Protein AF-A0A660RHS9-F1 (afdb_monomer)

Secondary structure (DSSP, 8-state):
--EETTEEPPTTSBHHHHGGGSTT--HHHHHHHHHHTT--TT-BGGG--HHHHHHHHHHHHHH---HHHHHHHHHHHHHHHHHTT-HHHHHHHTT--SSS---SS--HHHH-SPPPTT----

Sequence (122 aa):
MARIAGVDLPKNKNISIALTYLYGIGRNSALKILKAIEIDPGTKVKDLTEEEVSKISREVSERYKVEGELRREIQQNINRLIDINSYRGMRHKNHLPVRGQRTRTNARTRKGHKPSIGSKRK

pLDDT: mean 90.08, std 10.0, range [42.19, 98.06]

Foldseek 3Di:
DQQAPNDDFDQADFQLVRQCVWAQDDSVNSVVLCVVLVHDRRDGNNRDDPVNSVSSNVSCVPPTDIDPRVVVVVVVVLVVCLVVVHQQNVCLVVQFDRPPDDDPPPTCVRVPDDDPPPPPDD

Nearest PDB structures (foldseek):
  8fmw-assembly1_M  TM=9.880E-01  e=4.828E-13  Borreliella burgdorferi B31
  9dfe-assembly1_1m  TM=9.838E-0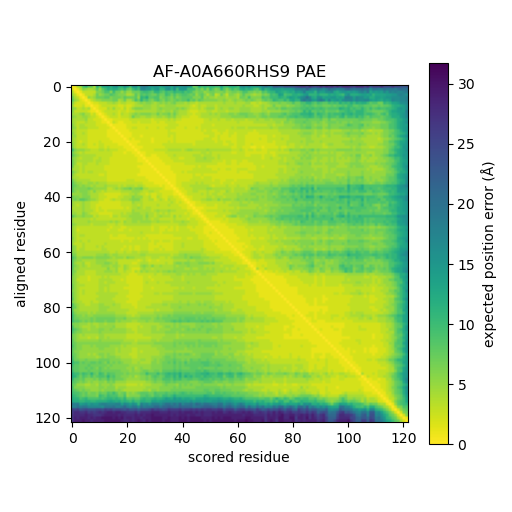1  e=3.730E-13  Thermus thermophilus HB8
  8t8b-assembly1_1m  TM=9.827E-01  e=4.244E-13  Thermus thermophilus HB8
  5o61-assembly1_BM  TM=9.816E-01  e=1.117E-12  Mycolicibacterium smegmatis MC2 155
  8cvo-assembly1_N  TM=9.411E-01  e=9.207E-13  Cutibacterium acnes

Structure (mmCIF, N/CA/C/O backbone):
data_AF-A0A660RHS9-F1
#
_entry.id   AF-A0A660RHS9-F1
#
loop_
_atom_site.group_PDB
_atom_site.id
_atom_site.type_symbol
_atom_site.label_atom_id
_atom_site.label_alt_id
_atom_site.label_comp_id
_atom_site.label_asym_id
_atom_site.label_entity_id
_atom_site.label_seq_id
_atom_site.pdbx_PDB_ins_code
_atom_site.Cartn_x
_atom_site.Cartn_y
_atom_site.Cartn_z
_atom_site.occupancy
_atom_site.B_iso_or_equiv
_atom_site.auth_seq_id
_atom_site.auth_comp_id
_atom_site.auth_asym_id
_atom_site.auth_atom_id
_atom_site.pdbx_PDB_model_num
ATOM 1 N N . MET A 1 1 ? -2.109 -0.120 23.106 1.00 59.22 1 MET A N 1
ATOM 2 C CA . MET A 1 1 ? -1.559 0.246 21.774 1.00 59.22 1 MET A CA 1
ATOM 3 C C . MET A 1 1 ? -2.187 -0.725 20.797 1.00 59.22 1 MET A C 1
ATOM 5 O O . MET A 1 1 ? -2.054 -1.913 21.040 1.00 59.22 1 MET A O 1
ATOM 9 N N . ALA A 1 2 ? -2.904 -0.267 19.770 1.00 71.81 2 ALA A N 1
ATOM 10 C CA . ALA A 1 2 ? -3.498 -1.188 18.801 1.00 71.81 2 ALA A CA 1
ATOM 11 C C . ALA A 1 2 ? -2.451 -1.550 17.739 1.00 71.81 2 ALA A C 1
ATOM 13 O O . ALA A 1 2 ? -2.071 -0.703 16.925 1.00 71.81 2 ALA A O 1
ATOM 14 N N . ARG A 1 3 ? -1.964 -2.792 17.783 1.00 82.88 3 ARG A N 1
ATOM 15 C CA . ARG A 1 3 ? -1.110 -3.381 16.749 1.00 82.88 3 ARG A CA 1
ATOM 16 C C . ARG A 1 3 ? -1.978 -4.263 15.863 1.00 82.88 3 ARG A C 1
ATOM 18 O O . ARG A 1 3 ? -2.589 -5.202 16.358 1.00 82.88 3 ARG A O 1
ATOM 25 N N . ILE A 1 4 ? -2.020 -3.968 14.568 1.00 80.19 4 ILE A N 1
ATOM 26 C CA . ILE A 1 4 ? -2.820 -4.714 13.590 1.00 80.19 4 ILE A CA 1
ATOM 27 C C . ILE A 1 4 ? -1.895 -5.135 12.450 1.00 80.19 4 ILE A C 1
ATOM 29 O O . ILE A 1 4 ? -1.130 -4.317 11.948 1.00 80.19 4 ILE A O 1
ATOM 33 N N . ALA A 1 5 ? -1.913 -6.421 12.083 1.00 78.38 5 ALA A N 1
ATOM 34 C CA . ALA A 1 5 ? -1.080 -6.998 11.016 1.00 78.38 5 ALA A CA 1
ATOM 35 C C . ALA A 1 5 ? 0.429 -6.649 11.103 1.00 78.38 5 ALA A C 1
ATOM 37 O O . ALA A 1 5 ? 1.110 -6.506 10.090 1.00 78.38 5 ALA A O 1
ATOM 38 N N . GLY A 1 6 ? 0.960 -6.505 12.324 1.00 79.06 6 GLY A N 1
ATOM 39 C CA . GLY A 1 6 ? 2.374 -6.189 12.566 1.00 79.06 6 GLY A CA 1
ATOM 40 C C . GLY A 1 6 ? 2.741 -4.702 12.481 1.00 79.06 6 GLY A C 1
ATOM 41 O O . GLY A 1 6 ? 3.918 -4.377 12.620 1.00 79.06 6 GLY A O 1
ATOM 42 N N . VAL A 1 7 ? 1.766 -3.803 12.305 1.00 86.50 7 VAL A N 1
ATOM 43 C CA . VAL A 1 7 ? 1.966 -2.345 12.296 1.00 86.50 7 VAL A CA 1
ATOM 44 C C . VAL A 1 7 ? 1.273 -1.703 13.494 1.00 86.50 7 VAL A C 1
ATOM 46 O O . VAL A 1 7 ? 0.137 -2.036 13.837 1.00 86.50 7 VAL A O 1
ATOM 49 N N . ASP A 1 8 ? 1.961 -0.753 14.123 1.00 89.19 8 ASP A N 1
ATOM 50 C CA . ASP A 1 8 ? 1.440 0.006 15.256 1.00 89.19 8 ASP A CA 1
ATOM 51 C C . ASP A 1 8 ? 0.648 1.225 14.764 1.00 89.19 8 ASP A C 1
ATOM 53 O O . ASP A 1 8 ? 1.175 2.100 14.070 1.00 89.19 8 ASP A O 1
ATOM 57 N N . LEU A 1 9 ? -0.639 1.288 15.115 1.00 88.19 9 LEU A N 1
ATOM 58 C CA . LEU A 1 9 ? -1.523 2.355 14.655 1.00 88.19 9 LEU A CA 1
ATOM 59 C C . LEU A 1 9 ? -1.361 3.647 15.482 1.00 88.19 9 LEU A C 1
ATOM 61 O O . LEU A 1 9 ? -1.208 3.601 16.709 1.00 88.19 9 LEU A O 1
ATOM 65 N N . PRO A 1 10 ? -1.454 4.834 14.848 1.00 90.69 10 PRO A N 1
ATOM 66 C CA . PRO A 1 10 ? -1.351 6.110 15.549 1.00 90.69 10 PRO A CA 1
ATOM 67 C C . PRO A 1 10 ? -2.549 6.342 16.486 1.00 90.69 10 PRO A C 1
ATOM 69 O O . PRO A 1 10 ? -3.683 6.502 16.038 1.00 90.69 10 PRO A O 1
ATOM 72 N N . LYS A 1 11 ? -2.277 6.446 17.794 1.00 89.06 11 LYS A N 1
ATOM 73 C CA . LYS A 1 11 ? -3.282 6.499 18.879 1.00 89.06 11 LYS A CA 1
ATOM 74 C C . LYS A 1 11 ? -4.327 7.618 18.752 1.00 89.06 11 LYS A C 1
ATOM 76 O O . LYS A 1 11 ? -5.486 7.421 19.101 1.00 89.06 11 LYS A O 1
ATOM 81 N N . ASN A 1 12 ? -3.917 8.792 18.273 1.00 91.75 12 ASN A N 1
ATOM 82 C CA . ASN A 1 12 ? -4.752 10.002 18.273 1.00 91.75 12 ASN A CA 1
ATOM 83 C C . ASN A 1 12 ? -5.562 10.206 16.985 1.00 91.75 12 ASN A C 1
ATOM 85 O O . ASN A 1 12 ? -6.232 11.229 16.851 1.00 91.75 12 ASN A O 1
ATOM 89 N N . LYS A 1 13 ? -5.487 9.274 16.029 1.00 92.69 13 LYS A N 1
ATOM 90 C CA . LYS A 1 13 ? -6.239 9.360 14.775 1.00 92.69 13 LYS A CA 1
ATOM 91 C C . LYS A 1 13 ? -7.546 8.588 14.861 1.00 92.69 13 LYS A C 1
ATOM 93 O O . LYS A 1 13 ? -7.647 7.610 15.599 1.00 92.69 13 LYS A O 1
ATOM 98 N N . ASN A 1 14 ? -8.508 9.012 14.047 1.00 93.38 14 ASN A N 1
ATOM 99 C CA . ASN A 1 14 ? -9.729 8.256 13.806 1.00 93.38 14 ASN A CA 1
ATOM 100 C C . ASN A 1 14 ? -9.376 6.929 13.136 1.00 93.38 14 ASN A C 1
ATOM 102 O O . ASN A 1 14 ? -8.487 6.883 12.275 1.00 93.38 14 ASN A O 1
ATOM 106 N N . ILE A 1 15 ? -10.089 5.870 13.496 1.00 92.00 15 ILE A N 1
ATOM 107 C CA . ILE A 1 15 ? -9.783 4.512 13.063 1.00 92.00 15 ILE A CA 1
ATOM 108 C C . ILE A 1 15 ? -9.850 4.349 11.540 1.00 92.00 15 ILE A C 1
ATOM 110 O O . ILE A 1 15 ? -8.978 3.717 10.945 1.00 92.00 15 ILE A O 1
ATOM 114 N N . SER A 1 16 ? -10.790 5.037 10.888 1.00 92.31 16 SER A N 1
ATOM 115 C CA . SER A 1 16 ? -10.921 5.084 9.425 1.00 92.31 16 SER A CA 1
ATOM 116 C C . SER A 1 16 ? -9.661 5.568 8.707 1.00 92.31 16 SER A C 1
ATOM 118 O O . SER A 1 16 ? -9.344 5.096 7.616 1.00 92.31 16 SER A O 1
ATOM 120 N N . ILE A 1 17 ? -8.921 6.494 9.320 1.00 94.06 17 ILE A N 1
ATOM 121 C CA . ILE A 1 17 ? -7.654 7.008 8.794 1.00 94.06 17 ILE A CA 1
ATOM 122 C C . ILE A 1 17 ? -6.495 6.153 9.296 1.00 94.06 17 ILE A C 1
ATOM 124 O O . ILE A 1 17 ? -5.566 5.885 8.536 1.00 94.06 17 ILE A O 1
ATOM 128 N N . ALA A 1 18 ? -6.529 5.711 10.551 1.00 93.44 18 ALA A N 1
ATOM 129 C CA . ALA A 1 18 ? -5.469 4.896 11.123 1.00 93.44 18 ALA A CA 1
ATOM 130 C C . ALA A 1 18 ? -5.271 3.595 10.334 1.00 93.44 18 ALA A C 1
ATOM 132 O O . ALA A 1 18 ? -4.140 3.282 9.983 1.00 93.44 18 ALA A O 1
ATOM 133 N N . LEU A 1 19 ? -6.349 2.913 9.935 1.00 91.94 19 LEU A N 1
ATOM 134 C CA . LEU A 1 19 ? -6.264 1.695 9.122 1.00 91.94 19 LEU A CA 1
ATOM 135 C C . LEU A 1 19 ? -5.567 1.903 7.770 1.00 91.94 19 LEU A C 1
ATOM 137 O O . LEU A 1 19 ? -4.970 0.968 7.253 1.00 91.94 19 LEU A O 1
ATOM 141 N N . THR A 1 20 ? -5.566 3.121 7.215 1.00 93.56 20 THR A N 1
ATOM 142 C CA . THR A 1 20 ? -4.869 3.409 5.943 1.00 93.56 20 THR A CA 1
ATOM 143 C C . THR A 1 20 ? -3.345 3.430 6.050 1.00 93.56 20 THR A C 1
ATOM 145 O O . THR A 1 20 ? -2.660 3.522 5.035 1.00 93.56 20 THR A O 1
ATOM 148 N N . TYR A 1 21 ? -2.802 3.341 7.267 1.00 92.56 21 TYR A N 1
ATOM 149 C CA . TYR A 1 21 ? -1.371 3.122 7.470 1.00 92.56 21 TYR A CA 1
ATOM 150 C C . TYR A 1 21 ? -0.947 1.699 7.101 1.00 92.56 21 TYR A C 1
ATOM 152 O O . TYR A 1 21 ? 0.227 1.488 6.805 1.00 92.56 21 TYR A O 1
ATOM 160 N N . LEU A 1 22 ? -1.890 0.752 7.086 1.00 91.88 22 LEU A N 1
ATOM 161 C CA . LEU A 1 22 ? -1.643 -0.613 6.648 1.00 91.88 22 LEU A CA 1
ATOM 162 C C . LEU A 1 22 ? -1.506 -0.655 5.127 1.00 91.88 22 LEU A C 1
ATOM 164 O O . LEU A 1 22 ? -2.390 -0.235 4.374 1.00 91.88 22 LEU A O 1
ATOM 168 N N . TYR A 1 23 ? -0.399 -1.208 4.654 1.00 92.44 23 TYR A N 1
ATOM 169 C CA . TYR A 1 23 ? -0.159 -1.427 3.242 1.00 92.44 23 TYR A CA 1
ATOM 170 C C . TYR A 1 23 ? -1.177 -2.420 2.677 1.00 92.44 23 TYR A C 1
ATOM 172 O O . TYR A 1 23 ? -1.267 -3.567 3.114 1.00 92.44 23 TYR A O 1
ATOM 180 N N . GLY A 1 24 ? -1.928 -1.967 1.673 1.00 90.81 24 GLY A N 1
ATOM 181 C CA . GLY A 1 24 ? -3.037 -2.714 1.073 1.00 90.81 24 GLY A CA 1
ATOM 182 C C . GLY A 1 24 ? -4.418 -2.212 1.495 1.00 90.81 24 GLY A C 1
ATOM 183 O O . GLY A 1 24 ? -5.392 -2.475 0.791 1.00 90.81 24 GLY A O 1
ATOM 184 N N . ILE A 1 25 ? -4.515 -1.412 2.563 1.00 93.69 25 ILE A N 1
ATOM 185 C CA . ILE A 1 25 ? -5.781 -0.829 3.017 1.00 93.69 25 ILE A CA 1
ATOM 186 C C . ILE A 1 25 ? -5.845 0.651 2.632 1.00 93.69 25 ILE A C 1
ATOM 188 O O . ILE A 1 25 ? -5.083 1.490 3.099 1.00 93.69 25 ILE A O 1
A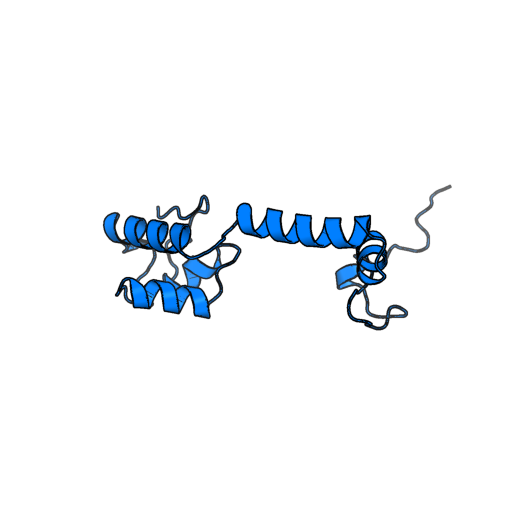TOM 192 N N . GLY A 1 26 ? -6.799 0.985 1.763 1.00 93.62 26 GLY A N 1
ATOM 193 C CA . GLY A 1 26 ? -7.162 2.369 1.452 1.00 93.62 26 GLY A CA 1
ATOM 194 C C . GLY A 1 26 ? -8.374 2.843 2.256 1.00 93.62 26 GLY A C 1
ATOM 195 O O . GLY A 1 26 ? -9.007 2.066 2.966 1.00 93.62 26 GLY A O 1
ATOM 196 N N . ARG A 1 27 ? -8.765 4.112 2.077 1.00 93.56 27 ARG A N 1
ATOM 197 C CA . ARG A 1 27 ? -9.945 4.701 2.750 1.00 93.56 27 ARG A CA 1
ATOM 198 C C . ARG A 1 27 ? -11.231 3.905 2.512 1.00 93.56 27 ARG A C 1
ATOM 200 O O . ARG A 1 27 ? -11.989 3.677 3.443 1.00 93.56 27 ARG A O 1
ATOM 207 N N . ASN A 1 28 ? -11.462 3.468 1.273 1.00 93.94 28 ASN A N 1
ATOM 208 C CA . ASN A 1 28 ? -12.658 2.699 0.921 1.00 93.94 28 ASN A CA 1
ATOM 209 C C . ASN A 1 28 ? -12.685 1.341 1.641 1.00 93.94 28 ASN A C 1
ATOM 211 O O . ASN A 1 28 ? -13.674 0.997 2.276 1.00 93.94 28 ASN A O 1
ATOM 215 N N . SER A 1 29 ? -11.578 0.594 1.592 1.00 92.94 29 SER A N 1
ATOM 216 C CA . SER A 1 29 ? -11.467 -0.695 2.282 1.00 92.94 29 SER A CA 1
ATOM 217 C C . SER A 1 29 ? -11.603 -0.536 3.796 1.00 92.94 29 SER A C 1
ATOM 219 O O . SER A 1 29 ? -12.332 -1.302 4.412 1.00 92.94 29 SER A O 1
ATOM 221 N N . ALA A 1 30 ? -10.988 0.497 4.383 1.00 93.25 30 ALA A N 1
ATOM 222 C CA . ALA A 1 30 ? -11.120 0.801 5.806 1.00 93.25 30 ALA A CA 1
ATOM 223 C C . ALA A 1 30 ? -12.585 1.035 6.209 1.00 93.25 30 ALA A C 1
ATOM 225 O O . ALA A 1 30 ? -13.059 0.423 7.158 1.00 93.25 30 ALA A O 1
ATOM 226 N N . LEU A 1 31 ? -13.332 1.854 5.459 1.00 93.88 31 LEU A N 1
ATOM 227 C CA . LEU A 1 31 ? -14.758 2.079 5.726 1.00 93.88 31 LEU A CA 1
ATOM 228 C C . LEU A 1 31 ? -15.594 0.803 5.569 1.00 93.88 31 LEU A C 1
ATOM 230 O O . LEU A 1 31 ? -16.513 0.583 6.351 1.00 93.88 31 LEU A O 1
ATOM 234 N N . LYS A 1 32 ? -15.275 -0.053 4.592 1.00 93.81 32 LYS A N 1
ATOM 235 C CA . LYS A 1 32 ? -15.953 -1.346 4.414 1.00 93.81 32 LYS A CA 1
ATOM 236 C C . LYS A 1 32 ? -15.707 -2.297 5.584 1.00 93.81 32 LYS A C 1
ATOM 238 O O . LYS A 1 32 ? -16.658 -2.913 6.046 1.00 93.81 32 LYS A O 1
ATOM 243 N N . ILE A 1 33 ? -14.464 -2.389 6.059 1.00 92.12 33 ILE A N 1
ATOM 244 C CA . ILE A 1 33 ? -14.088 -3.205 7.224 1.00 92.12 33 ILE A CA 1
ATOM 245 C C . ILE A 1 33 ? -14.842 -2.717 8.463 1.00 92.12 33 ILE A C 1
ATOM 247 O O . ILE A 1 33 ? -15.494 -3.502 9.137 1.00 92.12 33 ILE A O 1
ATOM 251 N N . LEU A 1 34 ? -14.821 -1.407 8.720 1.00 92.25 34 LEU A N 1
ATOM 252 C CA . LEU A 1 34 ? -15.494 -0.820 9.882 1.00 92.25 34 LEU A CA 1
ATOM 253 C C . LEU A 1 34 ? -17.011 -1.011 9.828 1.00 92.25 34 LEU A C 1
ATOM 255 O O . LEU A 1 34 ? -17.617 -1.353 10.835 1.00 92.25 34 LEU A O 1
ATOM 259 N N . LYS A 1 35 ? -17.613 -0.877 8.640 1.00 93.12 35 LYS A N 1
ATOM 260 C CA . LYS A 1 35 ? -19.040 -1.141 8.435 1.00 93.12 35 LYS A CA 1
ATOM 261 C C . LYS A 1 35 ? -19.401 -2.613 8.652 1.00 93.12 35 LYS A C 1
ATOM 263 O O . LYS A 1 35 ? -20.479 -2.882 9.161 1.00 93.12 35 LYS A O 1
ATOM 268 N N . ALA A 1 36 ? -18.532 -3.549 8.270 1.00 91.50 36 ALA A N 1
ATOM 269 C CA . ALA A 1 36 ? -18.771 -4.981 8.457 1.00 91.50 36 ALA A CA 1
ATOM 270 C C . ALA A 1 36 ? -18.717 -5.412 9.933 1.00 91.50 36 ALA A C 1
ATOM 272 O O . ALA A 1 36 ? -19.371 -6.379 10.303 1.00 91.50 36 ALA A O 1
ATOM 273 N N . ILE A 1 37 ? -17.949 -4.694 10.756 1.00 91.19 37 ILE A N 1
ATOM 274 C CA . ILE A 1 37 ? -17.770 -4.970 12.191 1.00 91.19 37 ILE A CA 1
ATOM 275 C C . ILE A 1 37 ? -18.667 -4.056 13.050 1.00 91.19 37 ILE A C 1
ATOM 277 O O . ILE A 1 37 ? -18.671 -4.165 14.270 1.00 91.19 37 ILE A O 1
ATOM 281 N N . GLU A 1 38 ? -19.433 -3.162 12.417 1.00 91.75 38 GLU A N 1
ATOM 282 C CA . GLU A 1 38 ? -20.322 -2.198 13.080 1.00 91.75 38 GLU A CA 1
ATOM 283 C C . GLU A 1 38 ? -19.595 -1.249 14.054 1.00 91.75 38 GLU A C 1
ATOM 285 O O . GLU A 1 38 ? -20.146 -0.821 15.064 1.00 91.75 38 GLU A O 1
ATOM 290 N N . ILE A 1 39 ? -18.350 -0.877 13.733 1.00 89.88 39 ILE A N 1
ATOM 291 C CA . ILE A 1 39 ? -17.562 0.092 14.511 1.00 89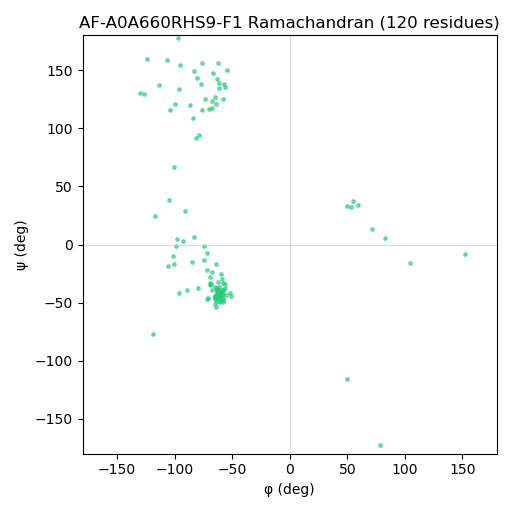.88 39 ILE A CA 1
ATOM 292 C C . ILE A 1 39 ? -17.695 1.480 13.886 1.00 89.88 39 ILE A C 1
ATOM 294 O O . ILE A 1 39 ? -17.528 1.648 12.672 1.00 89.88 39 ILE A O 1
ATOM 298 N N . ASP A 1 40 ? -17.930 2.496 14.718 1.00 92.50 40 ASP A N 1
ATOM 299 C CA . ASP A 1 40 ? -18.017 3.876 14.246 1.00 92.50 40 ASP A CA 1
ATOM 300 C C . ASP A 1 40 ? -16.662 4.370 13.677 1.00 92.50 40 ASP A C 1
ATOM 302 O O . ASP A 1 40 ? -15.633 4.322 14.365 1.00 92.50 40 ASP A O 1
ATOM 306 N N . PRO A 1 41 ? -16.624 4.895 12.435 1.00 91.12 41 PRO A N 1
ATOM 307 C CA . PRO A 1 41 ? -15.399 5.382 11.798 1.00 91.12 41 PRO A CA 1
ATOM 308 C C . PRO A 1 41 ? -14.727 6.590 12.464 1.00 91.12 41 PRO A C 1
ATOM 310 O O . PRO A 1 41 ? -13.570 6.896 12.127 1.00 91.12 41 PRO A O 1
ATOM 313 N N . GLY A 1 42 ? -15.452 7.310 13.324 1.00 91.62 42 GLY A N 1
ATOM 314 C CA . GLY A 1 42 ? -14.995 8.483 14.065 1.00 91.62 42 GLY A CA 1
ATOM 315 C C . GLY A 1 42 ? -14.278 8.147 15.371 1.00 91.62 42 GLY A C 1
ATOM 316 O O . GLY A 1 42 ? -13.560 9.002 15.896 1.00 91.62 42 GLY A O 1
ATOM 317 N N . THR A 1 43 ? -14.395 6.909 15.855 1.00 90.44 43 THR A N 1
ATOM 318 C CA . THR A 1 43 ? -13.685 6.435 17.050 1.00 90.44 43 THR A CA 1
ATOM 319 C C . THR A 1 43 ? -12.176 6.602 16.900 1.00 90.44 43 THR A C 1
ATOM 321 O O . THR A 1 43 ? -11.586 6.373 15.836 1.00 90.44 43 THR A O 1
ATOM 324 N N . LYS A 1 44 ? -11.517 7.050 17.972 1.00 92.00 44 LYS A N 1
ATOM 325 C CA . LYS A 1 44 ? -10.056 7.163 17.996 1.00 92.00 44 LYS A CA 1
ATOM 326 C C . LYS A 1 44 ? -9.447 5.815 18.339 1.00 92.00 44 LYS A C 1
ATOM 328 O O . LYS A 1 44 ? -9.981 5.073 19.150 1.00 92.00 44 LYS A O 1
ATOM 333 N N . VAL A 1 45 ? -8.254 5.555 17.813 1.00 90.56 45 VAL A N 1
ATOM 334 C CA . VAL A 1 45 ? -7.527 4.299 18.071 1.00 90.56 45 VAL A CA 1
ATOM 335 C C . VAL A 1 45 ? -7.272 4.056 19.563 1.00 90.56 45 VAL A C 1
ATOM 337 O O . VAL A 1 45 ? -7.237 2.911 20.002 1.00 90.56 45 VAL A O 1
ATOM 340 N N . LYS A 1 46 ? -7.073 5.118 20.353 1.00 90.19 46 LYS A N 1
ATOM 341 C CA . LYS A 1 46 ? -6.898 5.010 21.810 1.00 90.19 46 LYS A CA 1
ATOM 342 C C . LYS A 1 46 ? -8.153 4.557 22.562 1.00 90.19 46 LYS A C 1
ATOM 344 O O . LYS A 1 46 ? -8.008 4.059 23.669 1.00 90.19 46 LYS A O 1
ATOM 349 N N . ASP A 1 47 ? -9.327 4.773 21.978 1.00 90.19 47 ASP A N 1
ATOM 350 C CA . ASP A 1 47 ? -10.626 4.530 22.609 1.00 90.19 47 ASP A CA 1
ATOM 351 C C . ASP A 1 47 ? -11.204 3.165 22.189 1.00 90.19 47 ASP A C 1
ATOM 353 O O . ASP A 1 47 ? -12.319 2.833 22.570 1.00 90.19 47 ASP A O 1
ATOM 357 N N . LEU A 1 48 ? -10.446 2.372 21.418 1.00 88.19 48 LEU A N 1
ATOM 358 C CA . LEU A 1 48 ? -10.830 1.017 21.027 1.00 88.19 48 LEU A CA 1
ATOM 359 C C . LEU A 1 48 ? -10.619 0.025 22.163 1.00 88.19 48 LEU A C 1
ATOM 361 O O . LEU A 1 48 ? -9.569 0.009 22.812 1.00 88.19 48 LEU A O 1
ATOM 365 N N . THR A 1 49 ? -11.590 -0.864 22.313 1.00 91.12 49 THR A N 1
ATOM 366 C CA . THR A 1 49 ? -11.496 -2.029 23.191 1.00 91.12 49 THR A CA 1
ATOM 367 C C . THR A 1 49 ? -10.624 -3.122 22.565 1.00 91.12 49 THR A C 1
ATOM 369 O O . THR A 1 49 ? -10.457 -3.202 21.345 1.00 91.12 49 THR A O 1
ATOM 372 N N . GLU A 1 50 ? -10.056 -4.001 23.392 1.00 88.12 50 GLU A N 1
ATOM 373 C CA . GLU A 1 50 ? -9.242 -5.123 22.899 1.00 88.12 50 GLU A CA 1
ATOM 374 C C . GLU A 1 50 ? -10.054 -6.090 22.023 1.00 88.12 50 GLU A C 1
ATOM 376 O O . GLU A 1 50 ? -9.538 -6.623 21.038 1.00 88.12 50 GLU A O 1
ATOM 381 N N . GLU A 1 51 ? -11.347 -6.250 22.316 1.00 90.19 51 GLU A N 1
ATOM 382 C CA . GLU A 1 51 ? -12.266 -7.052 21.508 1.00 90.19 51 GLU A CA 1
ATOM 383 C C . GLU A 1 51 ? -12.462 -6.469 20.105 1.00 90.19 51 GLU A C 1
ATOM 385 O O . GLU A 1 51 ? -12.389 -7.198 19.116 1.00 90.19 51 GLU A O 1
ATOM 390 N N . GLU A 1 52 ? -12.666 -5.155 19.991 1.00 89.81 52 GLU A N 1
ATOM 391 C CA . GLU A 1 52 ? -12.782 -4.469 18.699 1.00 89.81 52 GLU A CA 1
ATOM 392 C C . GLU A 1 52 ? -11.489 -4.573 17.890 1.00 89.81 52 GLU A C 1
ATOM 394 O O . GLU A 1 52 ? -11.529 -4.847 16.690 1.00 89.81 52 GLU A O 1
ATOM 399 N N . VAL A 1 53 ? -10.331 -4.426 18.541 1.00 90.75 53 VAL A N 1
ATOM 400 C CA . VAL A 1 53 ? -9.027 -4.605 17.886 1.00 90.75 53 VAL A CA 1
ATOM 401 C C . VAL A 1 53 ? -8.879 -6.032 17.353 1.00 90.75 53 VAL A C 1
ATOM 403 O O . VAL A 1 53 ? -8.434 -6.216 16.217 1.00 90.75 53 VAL A O 1
ATOM 406 N N . SER A 1 54 ? -9.296 -7.037 18.127 1.00 90.69 54 SER A N 1
ATOM 407 C CA . SER A 1 54 ? -9.282 -8.440 17.703 1.00 90.69 54 SER A CA 1
ATOM 408 C C . SER A 1 54 ? -10.220 -8.692 16.517 1.00 90.69 54 SER A C 1
ATOM 410 O O .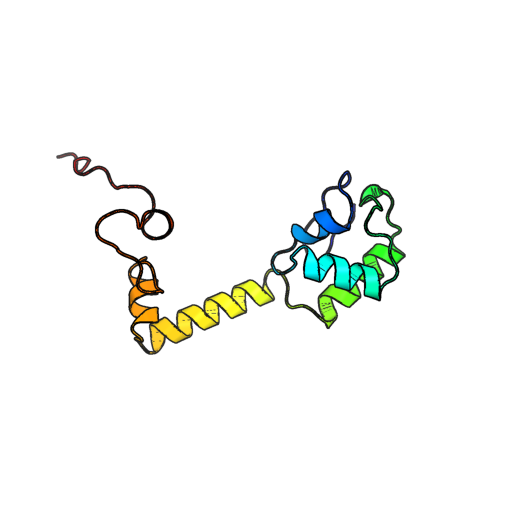 SER A 1 54 ? -9.803 -9.281 15.516 1.00 90.69 54 SER A O 1
ATOM 412 N N . LYS A 1 55 ? -11.453 -8.162 16.560 1.00 91.81 55 LYS A N 1
ATOM 413 C CA . LYS A 1 55 ? -12.421 -8.251 15.451 1.00 91.81 55 LYS A CA 1
ATOM 414 C C . LYS A 1 55 ? -11.864 -7.641 14.165 1.00 91.81 55 LYS A C 1
ATOM 416 O O . LYS A 1 55 ? -11.934 -8.267 13.109 1.00 91.81 55 LYS A O 1
ATOM 421 N N . ILE A 1 56 ? -11.255 -6.457 14.256 1.00 90.69 56 ILE A N 1
ATOM 422 C CA . ILE A 1 56 ? -10.622 -5.796 13.107 1.00 90.69 56 ILE A CA 1
ATOM 423 C C . ILE A 1 56 ? -9.458 -6.629 12.583 1.00 90.69 56 ILE A C 1
ATOM 425 O O . ILE A 1 56 ? -9.352 -6.828 11.375 1.00 90.69 56 ILE A O 1
ATOM 429 N N . SER A 1 57 ? -8.593 -7.140 13.462 1.00 90.19 57 SER A N 1
ATOM 430 C CA . SER A 1 57 ? -7.463 -7.967 13.037 1.00 90.19 57 SER A CA 1
ATOM 431 C C . SER A 1 57 ? -7.926 -9.227 12.307 1.00 90.19 57 SER A C 1
ATOM 433 O O . SER A 1 57 ? -7.335 -9.588 11.289 1.00 90.19 57 SER A O 1
ATOM 435 N N . ARG A 1 58 ? -8.994 -9.868 12.791 1.00 91.25 58 ARG A N 1
ATOM 436 C CA . ARG A 1 58 ? -9.566 -11.064 12.174 1.00 91.25 58 ARG A CA 1
ATOM 437 C C . ARG A 1 58 ? -10.122 -10.769 10.783 1.00 91.25 58 ARG A C 1
ATOM 439 O O . ARG A 1 58 ? -9.670 -11.381 9.819 1.00 91.25 58 ARG A O 1
ATOM 446 N N . GLU A 1 59 ? -11.004 -9.778 10.665 1.00 91.31 59 GLU A N 1
ATOM 447 C CA . GLU A 1 59 ? -11.608 -9.371 9.386 1.00 91.31 59 GLU A CA 1
ATOM 448 C C . GLU A 1 59 ? -10.543 -8.956 8.355 1.00 91.31 59 GLU A C 1
ATOM 450 O O . GLU A 1 59 ? -10.642 -9.290 7.172 1.00 91.31 59 GLU A O 1
ATOM 455 N N . VAL A 1 60 ? -9.490 -8.258 8.800 1.00 90.75 60 VAL A N 1
ATOM 456 C CA . VAL A 1 60 ? -8.364 -7.876 7.936 1.00 90.75 60 VAL A CA 1
ATOM 457 C C . VAL A 1 60 ? -7.619 -9.115 7.447 1.00 90.75 60 VAL A C 1
ATOM 459 O O . VAL A 1 60 ? -7.362 -9.214 6.253 1.00 90.75 60 VAL A O 1
ATOM 462 N N . SER A 1 61 ? -7.303 -10.058 8.338 1.00 87.50 61 SER A N 1
ATOM 463 C CA . SER A 1 61 ? -6.536 -11.260 7.989 1.00 87.50 61 SER A CA 1
ATOM 464 C C . SER A 1 61 ? -7.291 -12.247 7.094 1.00 87.50 61 SER A C 1
ATOM 466 O O . SER A 1 61 ? -6.682 -12.862 6.226 1.00 87.50 61 SER A O 1
ATOM 468 N N . GLU A 1 62 ? -8.608 -12.387 7.270 1.00 89.06 62 GLU A N 1
ATOM 469 C CA . GLU A 1 62 ? -9.415 -13.347 6.507 1.00 89.06 62 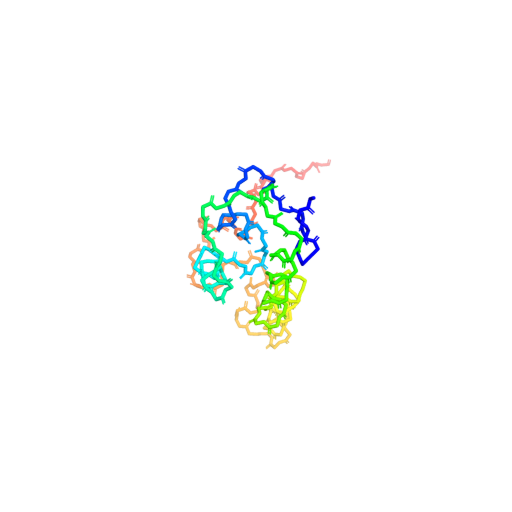GLU A CA 1
ATOM 470 C C . GLU A 1 62 ? -9.758 -12.837 5.100 1.00 89.06 62 GLU A C 1
ATOM 472 O O . GLU A 1 62 ? -9.785 -13.614 4.146 1.00 89.06 62 GLU A O 1
ATOM 477 N N . ARG A 1 63 ? -10.035 -11.533 4.948 1.00 88.81 63 ARG A N 1
ATOM 478 C CA . ARG A 1 63 ? -10.572 -10.984 3.689 1.00 88.81 63 ARG A CA 1
ATOM 479 C C . ARG A 1 63 ? -9.575 -10.199 2.853 1.00 88.81 63 ARG A C 1
ATOM 481 O O . ARG A 1 63 ? -9.834 -9.975 1.668 1.00 88.81 63 ARG A O 1
ATOM 488 N N . TYR A 1 64 ? -8.466 -9.749 3.436 1.00 90.25 64 TYR A N 1
ATOM 489 C CA . TYR A 1 64 ? -7.536 -8.852 2.761 1.00 90.25 64 TYR A CA 1
ATOM 490 C C . TYR A 1 64 ? -6.100 -9.351 2.857 1.00 90.25 64 TYR A C 1
ATOM 492 O O . TYR A 1 64 ? -5.560 -9.584 3.932 1.00 90.25 64 TYR A O 1
ATOM 500 N N . LYS A 1 65 ? -5.424 -9.394 1.708 1.00 90.75 65 LYS A N 1
ATOM 501 C CA . LYS A 1 65 ? -3.970 -9.537 1.676 1.00 90.75 65 LYS A CA 1
ATOM 502 C C . LYS A 1 65 ? -3.341 -8.200 2.031 1.00 90.75 65 LYS A C 1
ATOM 504 O O . LYS A 1 65 ? -3.488 -7.224 1.289 1.00 90.75 65 LYS A O 1
ATOM 509 N N . VAL A 1 66 ? -2.636 -8.151 3.151 1.00 92.69 66 VAL A N 1
ATOM 510 C CA . VAL A 1 66 ? -2.017 -6.927 3.669 1.00 92.69 66 VAL A CA 1
ATOM 511 C C . VAL A 1 66 ? -0.520 -7.103 3.883 1.00 92.69 66 VAL A C 1
ATOM 513 O O . VAL A 1 66 ? 0.002 -8.215 3.976 1.00 92.69 66 VAL A O 1
ATOM 516 N N . GLU A 1 67 ? 0.187 -5.977 3.930 1.00 92.06 67 GLU A N 1
ATOM 517 C CA . GLU A 1 67 ? 1.611 -5.896 4.254 1.00 92.06 67 GLU A CA 1
ATOM 518 C C . GLU A 1 67 ? 2.500 -6.866 3.464 1.00 92.06 67 GLU A C 1
ATOM 520 O O . GLU A 1 67 ? 2.659 -6.727 2.247 1.00 92.06 67 GLU A O 1
ATOM 525 N N . GLY A 1 68 ? 3.138 -7.813 4.155 1.00 91.06 68 GLY A N 1
ATOM 526 C CA . GLY A 1 68 ? 4.162 -8.681 3.592 1.00 91.06 68 GLY A CA 1
ATOM 527 C C . GLY A 1 68 ? 3.632 -9.575 2.478 1.00 91.06 68 GLY A C 1
ATOM 528 O O . GLY A 1 68 ? 4.319 -9.751 1.473 1.00 91.06 68 GLY A O 1
ATOM 529 N N . GLU A 1 69 ? 2.414 -10.096 2.619 1.00 91.94 69 GLU A N 1
ATOM 530 C CA . GLU A 1 69 ? 1.814 -10.973 1.614 1.00 91.94 69 GLU A CA 1
ATOM 531 C C . GLU A 1 69 ? 1.577 -10.216 0.303 1.00 91.94 69 GLU A C 1
ATOM 533 O O . GLU A 1 69 ? 2.079 -10.616 -0.749 1.00 91.94 69 GLU A O 1
ATOM 538 N N . LEU A 1 70 ? 0.922 -9.053 0.379 1.00 94.25 70 LEU A N 1
ATOM 539 C CA . LEU A 1 70 ? 0.641 -8.226 -0.794 1.00 94.25 70 LEU A CA 1
ATOM 540 C C . LEU A 1 70 ? 1.929 -7.721 -1.464 1.00 94.25 70 LEU A C 1
ATOM 542 O O . LEU A 1 70 ? 2.034 -7.702 -2.691 1.00 94.25 70 LEU A O 1
ATOM 546 N N . ARG A 1 71 ? 2.943 -7.336 -0.677 1.00 94.62 71 ARG A N 1
ATOM 547 C CA . ARG A 1 71 ? 4.250 -6.912 -1.213 1.00 94.62 71 ARG A CA 1
ATOM 548 C C . ARG A 1 71 ? 4.956 -8.049 -1.951 1.00 94.62 71 ARG A C 1
ATOM 550 O O . ARG A 1 71 ? 5.505 -7.811 -3.027 1.00 94.62 71 ARG A O 1
ATOM 557 N N . ARG A 1 72 ? 4.929 -9.269 -1.401 1.00 96.12 72 ARG A N 1
ATOM 558 C CA . ARG A 1 72 ? 5.509 -10.463 -2.039 1.00 96.12 72 ARG A CA 1
ATOM 559 C C . ARG A 1 72 ? 4.796 -10.790 -3.344 1.00 96.12 72 ARG A C 1
ATOM 561 O O . ARG A 1 72 ? 5.470 -10.982 -4.350 1.00 96.12 72 ARG A O 1
ATOM 568 N N . GLU A 1 73 ? 3.467 -10.767 -3.353 1.00 96.31 73 GLU A N 1
ATOM 569 C CA . GLU A 1 73 ? 2.673 -11.012 -4.560 1.00 96.31 73 GLU A CA 1
ATOM 570 C C . GLU A 1 73 ? 2.980 -9.979 -5.659 1.00 96.31 73 GLU A C 1
ATOM 572 O O . GLU A 1 73 ? 3.218 -10.333 -6.816 1.00 96.31 73 GLU A O 1
ATOM 577 N N . ILE A 1 74 ? 3.052 -8.689 -5.314 1.00 96.56 74 ILE A N 1
ATOM 578 C CA . ILE A 1 74 ? 3.426 -7.632 -6.268 1.00 96.56 74 ILE A CA 1
ATOM 579 C C . ILE A 1 74 ? 4.843 -7.857 -6.811 1.00 96.56 74 ILE A C 1
ATOM 581 O O . ILE A 1 74 ? 5.064 -7.720 -8.017 1.00 96.56 74 ILE A O 1
ATOM 585 N N . GLN A 1 75 ? 5.797 -8.220 -5.952 1.00 96.69 75 GLN A N 1
ATOM 586 C CA . GLN A 1 75 ? 7.169 -8.487 -6.378 1.00 96.69 75 GLN A CA 1
ATOM 587 C C . GLN A 1 75 ? 7.245 -9.700 -7.312 1.00 96.69 75 GLN A C 1
ATOM 589 O O . GLN A 1 75 ? 7.886 -9.620 -8.357 1.00 96.69 75 GLN A O 1
ATOM 594 N N . GLN A 1 76 ? 6.550 -10.791 -6.985 1.00 97.56 76 GLN A N 1
ATOM 595 C CA . GLN A 1 76 ? 6.457 -11.982 -7.832 1.00 97.56 76 GLN A CA 1
ATOM 596 C C . GLN A 1 76 ? 5.844 -11.651 -9.195 1.00 97.56 76 GLN A C 1
ATOM 598 O O . GLN A 1 76 ? 6.363 -12.074 -10.225 1.00 97.56 76 GLN A O 1
ATOM 603 N N . ASN A 1 77 ? 4.799 -10.821 -9.227 1.00 97.56 77 ASN A N 1
ATOM 604 C CA . ASN A 1 77 ? 4.196 -10.355 -10.471 1.00 97.56 77 ASN A CA 1
ATOM 605 C C . ASN A 1 77 ? 5.177 -9.562 -11.349 1.00 97.56 77 ASN A C 1
ATOM 607 O O . ASN A 1 77 ? 5.164 -9.713 -12.571 1.00 97.56 77 ASN A O 1
ATOM 611 N N . ILE A 1 78 ? 6.027 -8.722 -10.750 1.00 96.69 78 ILE A N 1
ATOM 612 C CA . ILE A 1 78 ? 7.058 -7.969 -11.479 1.00 96.69 78 ILE A CA 1
ATOM 613 C C . ILE A 1 78 ? 8.169 -8.904 -11.965 1.00 96.69 78 ILE A C 1
ATOM 615 O O . ILE A 1 78 ? 8.547 -8.816 -13.133 1.00 96.69 78 ILE A O 1
ATOM 619 N N . ASN A 1 79 ? 8.652 -9.806 -11.108 1.00 97.69 79 ASN A N 1
ATOM 620 C CA . ASN A 1 79 ? 9.701 -10.767 -11.453 1.00 97.69 79 ASN A CA 1
ATOM 621 C C . ASN A 1 79 ? 9.255 -11.660 -12.610 1.00 97.69 79 ASN A C 1
ATOM 623 O O . ASN A 1 79 ? 9.934 -11.706 -13.626 1.00 97.69 79 ASN A O 1
ATOM 627 N N . ARG A 1 80 ? 8.031 -12.197 -12.551 1.00 98.06 80 ARG A N 1
ATOM 628 C CA . ARG A 1 80 ? 7.433 -12.962 -13.650 1.00 98.06 80 ARG A CA 1
ATOM 629 C C . ARG A 1 80 ? 7.479 -12.209 -14.982 1.00 98.06 80 ARG A C 1
ATOM 631 O O . ARG A 1 80 ? 7.761 -12.813 -16.007 1.00 98.06 80 ARG A O 1
ATOM 638 N N . LEU A 1 81 ? 7.199 -10.898 -14.997 1.00 97.81 81 LEU A N 1
ATOM 639 C CA . LEU A 1 81 ? 7.263 -10.092 -16.227 1.00 97.81 81 LEU A CA 1
ATOM 640 C C . LEU A 1 81 ? 8.691 -9.921 -16.758 1.00 97.81 81 LEU A C 1
ATOM 642 O O . LEU A 1 81 ? 8.856 -9.797 -17.977 1.00 97.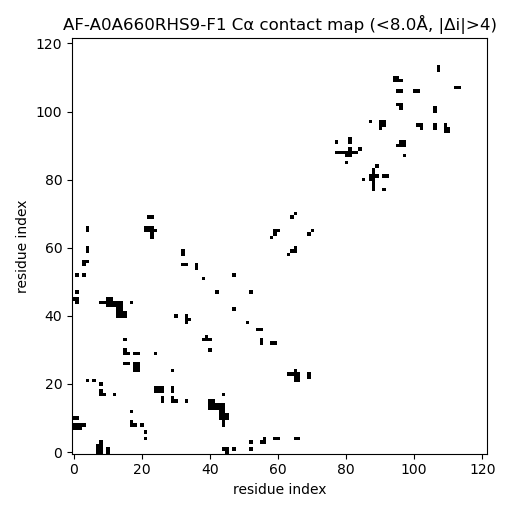81 81 LEU A O 1
ATOM 646 N N . ILE A 1 82 ? 9.674 -9.848 -15.859 1.00 97.19 82 ILE A N 1
ATOM 647 C CA . ILE A 1 82 ? 11.102 -9.748 -16.175 1.00 97.19 82 ILE A CA 1
ATOM 648 C C . ILE A 1 82 ? 11.609 -11.086 -16.717 1.00 97.19 82 ILE A C 1
ATOM 650 O O . ILE A 1 82 ? 12.246 -11.084 -17.765 1.00 97.19 82 ILE A O 1
ATOM 654 N N . ASP A 1 83 ? 11.270 -12.198 -16.066 1.00 97.50 83 ASP A N 1
ATOM 655 C CA . ASP A 1 83 ? 11.739 -13.542 -16.417 1.00 97.50 83 ASP A CA 1
ATOM 656 C C . ASP A 1 83 ? 11.282 -13.953 -17.823 1.00 97.50 83 ASP A C 1
ATOM 658 O O . ASP A 1 83 ? 12.075 -14.449 -18.619 1.00 97.50 83 ASP A O 1
ATOM 662 N N . ILE A 1 84 ? 10.032 -13.641 -18.189 1.00 97.50 84 ILE A N 1
ATOM 663 C CA . ILE A 1 84 ? 9.511 -13.875 -19.550 1.00 97.50 84 ILE A CA 1
ATOM 664 C C . ILE A 1 84 ? 10.047 -12.879 -20.597 1.00 97.50 84 ILE A C 1
ATOM 666 O O . ILE A 1 84 ? 9.639 -12.934 -21.754 1.00 97.50 84 ILE A O 1
ATOM 670 N N . ASN A 1 85 ? 10.886 -11.912 -20.205 1.00 96.50 85 ASN A N 1
ATOM 671 C CA . ASN A 1 85 ? 11.422 -10.843 -21.060 1.00 96.50 85 ASN A CA 1
ATOM 672 C C . ASN A 1 85 ? 10.364 -10.029 -21.835 1.00 96.50 85 ASN A C 1
ATOM 674 O O . ASN A 1 85 ? 10.614 -9.509 -22.923 1.00 96.50 85 ASN A O 1
ATOM 678 N N . SER A 1 86 ? 9.175 -9.847 -21.257 1.00 97.75 86 SER A N 1
ATOM 679 C CA . SER A 1 86 ? 8.142 -8.988 -21.852 1.00 97.75 86 SER A CA 1
ATOM 680 C C . SER A 1 86 ? 8.616 -7.530 -21.961 1.00 97.75 86 SER A C 1
ATOM 682 O O . SER A 1 86 ? 9.436 -7.075 -21.159 1.00 97.75 86 SER A O 1
ATOM 684 N N . TYR A 1 87 ? 8.037 -6.733 -22.874 1.00 97.62 87 TYR A N 1
ATOM 685 C CA . TYR A 1 87 ? 8.342 -5.293 -22.959 1.00 97.62 87 TYR A CA 1
ATOM 686 C C . TYR A 1 87 ? 8.207 -4.601 -21.597 1.00 97.62 87 TYR A C 1
ATOM 688 O O . TYR A 1 87 ? 9.089 -3.856 -21.174 1.00 97.62 87 TYR A O 1
ATOM 696 N N . ARG A 1 88 ? 7.133 -4.901 -20.855 1.00 97.62 88 ARG A N 1
ATOM 697 C CA . ARG A 1 88 ? 6.927 -4.372 -19.500 1.00 97.62 88 ARG A CA 1
ATOM 698 C C . ARG A 1 88 ? 8.050 -4.793 -18.550 1.00 97.62 88 ARG A C 1
ATOM 700 O O . ARG A 1 88 ? 8.553 -3.939 -17.823 1.00 97.62 88 ARG A O 1
ATOM 707 N N . GLY A 1 89 ? 8.462 -6.059 -18.583 1.00 97.56 89 GLY A N 1
ATOM 708 C CA . GLY A 1 89 ? 9.589 -6.584 -17.810 1.00 97.56 89 GLY A CA 1
ATOM 709 C C . GLY A 1 89 ? 10.899 -5.859 -18.098 1.00 97.56 89 GLY A C 1
ATOM 710 O O . GLY A 1 89 ? 11.535 -5.355 -17.176 1.00 97.56 89 GLY A O 1
ATOM 711 N N . MET A 1 90 ? 11.252 -5.683 -19.374 1.00 97.25 90 MET A N 1
ATOM 712 C CA . MET A 1 90 ? 12.445 -4.924 -19.771 1.00 97.25 90 MET A CA 1
ATOM 713 C C . MET A 1 90 ? 12.415 -3.482 -19.245 1.00 97.25 90 MET A C 1
ATOM 715 O O . MET A 1 90 ? 13.428 -2.955 -18.785 1.00 97.25 90 MET A O 1
ATOM 719 N N . ARG A 1 91 ? 11.245 -2.829 -19.254 1.00 97.75 91 ARG A N 1
ATOM 720 C CA . ARG A 1 91 ? 11.078 -1.477 -18.689 1.00 97.75 91 ARG A CA 1
ATOM 721 C C . ARG A 1 91 ? 11.241 -1.457 -17.170 1.00 97.75 91 ARG A C 1
ATOM 723 O O . ARG A 1 91 ? 11.859 -0.523 -16.662 1.00 97.75 91 ARG A O 1
ATOM 730 N N . HIS A 1 92 ? 10.727 -2.471 -16.470 1.00 97.19 92 HIS A N 1
ATOM 731 C CA . HIS A 1 92 ? 10.949 -2.657 -15.035 1.00 97.19 92 HIS A CA 1
ATOM 732 C C . HIS A 1 92 ? 12.440 -2.846 -14.718 1.00 97.19 92 HIS A C 1
ATOM 734 O O . HIS A 1 92 ? 12.964 -2.112 -13.885 1.00 97.19 92 HIS A O 1
ATOM 740 N N . LYS A 1 93 ? 13.135 -3.734 -15.441 1.00 96.25 93 LYS A N 1
ATOM 741 C CA . LYS A 1 93 ? 14.581 -3.987 -15.298 1.00 96.25 93 LYS A CA 1
ATOM 742 C C . LYS A 1 93 ? 15.418 -2.720 -15.523 1.00 96.25 93 LYS A C 1
ATOM 744 O O . LYS A 1 93 ? 16.313 -2.408 -14.742 1.00 96.25 93 LYS A O 1
ATOM 749 N N . ASN A 1 94 ? 15.064 -1.928 -16.534 1.00 95.12 94 ASN A N 1
ATOM 750 C CA . ASN A 1 94 ? 15.773 -0.695 -16.895 1.00 95.12 94 ASN A CA 1
ATOM 751 C C . ASN A 1 94 ? 15.366 0.543 -16.070 1.00 95.12 94 ASN A C 1
ATOM 753 O O . ASN A 1 94 ? 15.792 1.648 -16.400 1.00 95.12 94 ASN A O 1
ATOM 757 N N . HIS A 1 95 ? 14.525 0.403 -15.036 1.00 94.75 95 HIS A N 1
ATOM 758 C CA . HIS A 1 95 ? 14.047 1.524 -14.209 1.00 94.75 95 HIS A CA 1
ATOM 759 C C . HIS A 1 95 ? 13.375 2.652 -15.024 1.00 94.75 95 HIS A C 1
ATOM 761 O O . HIS A 1 95 ? 13.500 3.848 -14.741 1.00 94.75 95 HIS A O 1
ATOM 767 N N . LEU A 1 96 ? 12.625 2.275 -16.065 1.00 96.12 96 LEU A N 1
ATOM 768 C CA . LEU A 1 96 ? 11.907 3.201 -16.938 1.00 96.12 96 LEU A CA 1
ATOM 769 C C . LEU A 1 96 ? 10.388 3.165 -16.690 1.00 96.12 96 LEU A C 1
ATOM 771 O O . LEU A 1 96 ? 9.844 2.182 -16.187 1.00 96.12 96 LEU A O 1
ATOM 775 N N . PRO A 1 97 ? 9.654 4.227 -17.070 1.00 97.31 97 PRO A N 1
ATOM 776 C CA . PRO A 1 97 ? 8.195 4.205 -17.091 1.00 97.31 97 PRO A CA 1
ATOM 777 C C . PRO A 1 97 ? 7.651 3.056 -17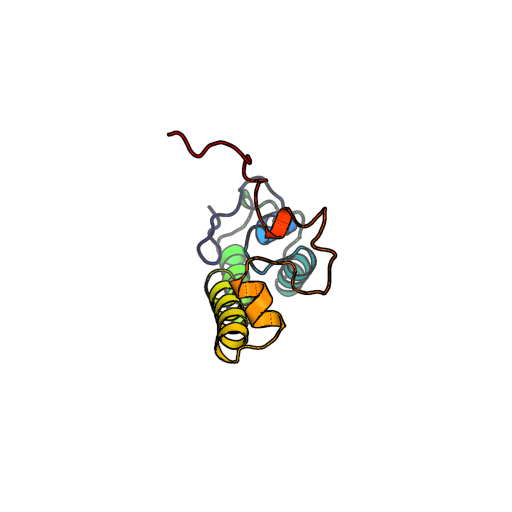.956 1.00 97.31 97 PRO A C 1
ATOM 779 O O . PRO A 1 97 ? 8.142 2.820 -19.064 1.00 97.31 97 PRO A O 1
ATOM 782 N N . VAL A 1 98 ? 6.644 2.346 -17.440 1.00 97.50 98 VAL A N 1
ATOM 783 C CA . VAL A 1 98 ? 6.156 1.063 -17.987 1.00 97.50 98 VAL A CA 1
ATOM 784 C C . VAL A 1 98 ? 4.876 1.222 -18.823 1.00 97.50 98 VAL A C 1
ATOM 786 O O . VAL A 1 98 ? 4.555 0.340 -19.609 1.00 97.50 98 VAL A O 1
ATOM 789 N N . ARG A 1 99 ? 4.151 2.345 -18.701 1.00 96.50 99 ARG A N 1
ATOM 790 C CA . ARG A 1 99 ? 2.857 2.580 -19.377 1.00 96.50 99 ARG A CA 1
ATOM 791 C C . ARG A 1 99 ? 2.986 3.549 -20.561 1.00 96.50 99 ARG A C 1
ATOM 793 O O . ARG A 1 99 ? 2.152 4.426 -20.732 1.00 96.50 99 ARG A O 1
ATOM 800 N N . GLY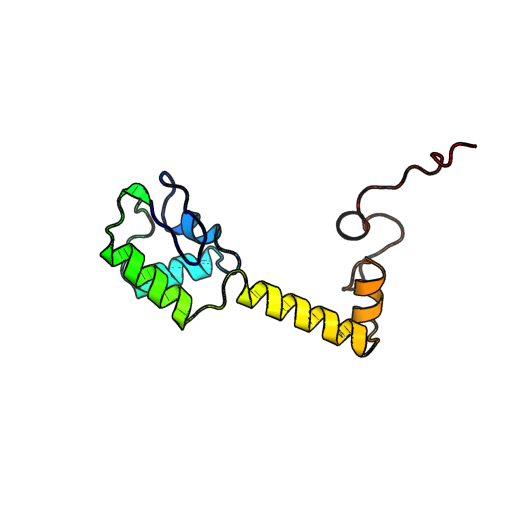 A 1 100 ? 4.083 3.457 -21.317 1.00 94.25 100 GLY A N 1
ATOM 801 C CA . GLY A 1 100 ? 4.290 4.267 -22.528 1.00 94.25 100 GLY A CA 1
ATOM 802 C C . GLY A 1 100 ? 4.570 5.758 -22.297 1.00 94.25 100 GLY A C 1
ATOM 803 O O . GLY A 1 100 ? 4.520 6.541 -23.238 1.00 94.25 100 GLY A O 1
ATOM 804 N N . GLN A 1 101 ? 4.883 6.186 -21.069 1.00 96.88 101 GLN A N 1
ATOM 805 C CA . GLN A 1 101 ? 5.177 7.598 -20.811 1.00 96.88 101 GLN A CA 1
ATOM 806 C C . GLN A 1 101 ? 6.477 8.062 -21.495 1.00 96.88 101 GLN A C 1
ATOM 808 O O . GLN A 1 101 ? 7.459 7.316 -21.587 1.00 96.88 101 GLN A O 1
ATOM 813 N N . ARG A 1 102 ? 6.513 9.340 -21.899 1.00 95.75 102 ARG A N 1
ATOM 814 C CA . ARG A 1 102 ? 7.683 9.996 -22.507 1.00 95.75 102 ARG A CA 1
ATOM 815 C C . ARG A 1 102 ? 8.906 9.931 -21.584 1.00 95.75 102 ARG A C 1
ATOM 817 O O . ARG A 1 102 ? 8.876 10.421 -20.459 1.00 95.75 102 ARG A O 1
ATOM 824 N N . THR A 1 103 ? 10.025 9.407 -22.084 1.00 94.75 103 THR A N 1
ATOM 825 C CA . THR A 1 103 ? 11.267 9.237 -21.300 1.00 94.75 103 THR A CA 1
ATOM 826 C C . THR A 1 103 ? 12.348 10.283 -21.557 1.00 94.75 103 THR A C 1
ATOM 828 O O . THR A 1 103 ? 13.325 10.318 -20.802 1.00 94.75 103 THR A O 1
ATOM 831 N N . ARG A 1 104 ? 12.185 11.128 -22.586 1.00 92.69 104 ARG A N 1
ATOM 832 C CA . ARG A 1 104 ? 13.164 12.162 -22.972 1.00 92.69 104 ARG A CA 1
ATOM 833 C C . ARG A 1 104 ? 13.364 13.220 -21.882 1.00 92.69 104 ARG A C 1
ATOM 835 O O . ARG A 1 104 ? 14.492 13.626 -21.641 1.00 92.69 104 ARG A O 1
ATOM 842 N N . THR A 1 105 ? 12.287 13.642 -21.217 1.00 91.06 105 THR A N 1
ATOM 843 C CA . THR A 1 105 ? 12.305 14.739 -20.232 1.00 91.06 105 THR A CA 1
ATOM 844 C C . THR A 1 105 ? 11.882 14.269 -18.831 1.00 91.06 105 THR A C 1
ATOM 846 O O . THR A 1 105 ? 12.733 14.024 -17.973 1.00 91.06 105 THR A O 1
ATOM 849 N N . ASN A 1 106 ? 10.578 14.080 -18.603 1.00 90.69 106 ASN A N 1
ATOM 850 C CA . ASN A 1 106 ? 9.968 14.018 -17.268 1.00 90.69 106 ASN A CA 1
ATOM 851 C C . ASN A 1 106 ? 9.680 12.582 -16.799 1.00 90.69 106 ASN A C 1
ATOM 853 O O . ASN A 1 106 ? 8.534 12.187 -16.621 1.00 90.69 106 ASN A O 1
ATOM 857 N N . ALA A 1 107 ? 10.733 11.793 -16.574 1.00 94.62 107 ALA A N 1
ATOM 858 C CA . ALA A 1 107 ? 10.620 10.412 -16.080 1.00 94.62 107 ALA A CA 1
ATOM 859 C C . ALA A 1 107 ? 11.283 10.195 -14.704 1.00 94.62 107 ALA A C 1
ATOM 861 O O . ALA A 1 107 ? 11.686 9.079 -14.380 1.00 94.62 107 ALA A O 1
ATOM 862 N N . ARG A 1 108 ? 11.428 11.257 -13.897 1.00 92.88 108 ARG A N 1
ATOM 863 C CA . ARG A 1 108 ? 12.258 11.256 -12.676 1.00 92.88 108 ARG A CA 1
ATOM 864 C C . ARG A 1 108 ? 11.714 10.395 -11.539 1.00 92.88 108 ARG A C 1
ATOM 866 O O . ARG A 1 108 ? 12.505 9.732 -10.888 1.00 92.88 108 ARG A O 1
ATOM 873 N N . THR A 1 109 ? 10.397 10.274 -11.378 1.00 93.94 109 THR A N 1
ATOM 874 C CA . THR A 1 109 ? 9.803 9.363 -10.378 1.00 93.94 109 THR A CA 1
ATOM 875 C C . THR A 1 109 ? 10.224 7.903 -10.583 1.00 93.94 109 THR A C 1
ATOM 877 O O . THR A 1 109 ? 10.300 7.149 -9.622 1.00 93.94 109 THR A O 1
ATOM 880 N N . ARG A 1 110 ? 10.511 7.490 -11.830 1.00 94.25 110 ARG A N 1
ATOM 881 C CA . ARG A 1 110 ? 11.037 6.147 -12.138 1.00 94.25 110 ARG A CA 1
ATOM 882 C C . ARG A 1 110 ? 12.558 6.097 -12.276 1.00 94.25 110 ARG A C 1
ATOM 884 O O . ARG A 1 110 ? 13.158 5.170 -11.758 1.00 94.25 110 ARG A O 1
ATOM 891 N N . LYS A 1 111 ? 13.166 7.085 -12.941 1.00 92.44 111 LYS A N 1
ATOM 892 C CA . LYS A 1 111 ? 14.621 7.150 -13.178 1.00 92.44 111 LYS A CA 1
ATOM 893 C C . LYS A 1 111 ? 15.438 7.543 -11.940 1.00 92.44 111 LYS A C 1
ATOM 895 O O . LYS A 1 111 ? 16.657 7.443 -11.982 1.00 92.44 111 LYS A O 1
ATOM 900 N N . GLY A 1 112 ? 14.795 8.043 -10.888 1.00 91.69 112 GLY A N 1
ATOM 901 C CA . GLY A 1 112 ? 15.468 8.631 -9.735 1.00 91.69 112 GLY A CA 1
ATOM 902 C C . GLY A 1 112 ? 15.965 10.058 -9.986 1.00 91.69 112 GLY A C 1
ATOM 903 O O . GLY A 1 112 ? 15.661 10.695 -11.010 1.00 91.69 112 GLY A O 1
ATOM 904 N N . HIS A 1 113 ? 16.722 10.567 -9.010 1.00 89.88 113 HIS A N 1
ATOM 905 C CA . HIS A 1 113 ? 17.342 11.890 -9.060 1.00 89.88 113 HIS A CA 1
ATOM 906 C C . HIS A 1 113 ? 18.204 12.050 -10.323 1.00 89.88 113 HIS A C 1
ATOM 908 O O . HIS A 1 113 ? 18.720 11.077 -10.873 1.00 89.88 113 HIS A O 1
ATOM 914 N N . LYS A 1 114 ? 18.325 13.277 -10.842 1.00 84.19 114 LYS A N 1
ATOM 915 C CA . LYS A 1 114 ? 19.115 13.517 -12.054 1.00 84.19 114 LYS A CA 1
ATOM 916 C C . LYS A 1 114 ? 20.597 13.325 -11.710 1.00 84.19 114 LYS A C 1
ATOM 918 O O . LYS A 1 114 ? 21.096 14.099 -10.902 1.00 84.19 114 LYS A O 1
ATOM 923 N N . PRO A 1 115 ? 21.303 12.345 -12.308 1.00 79.75 115 PRO A N 1
ATOM 924 C CA . PRO A 1 115 ? 22.739 12.249 -12.096 1.00 79.75 115 PRO A CA 1
ATOM 925 C C . PRO A 1 115 ? 23.391 13.533 -12.616 1.00 79.75 115 PRO A C 1
ATOM 927 O O . PRO A 1 115 ? 23.036 14.017 -13.699 1.00 79.75 115 PRO A O 1
ATOM 930 N N . SER A 1 116 ? 24.306 14.106 -11.835 1.00 82.25 116 SER A N 1
ATOM 931 C CA . SER A 1 116 ? 25.138 15.213 -12.291 1.00 82.25 116 SER A CA 1
ATOM 932 C C . SER A 1 116 ? 26.076 14.686 -13.376 1.00 82.25 116 SER A C 1
ATOM 934 O O . SER A 1 116 ? 26.808 13.713 -13.200 1.00 82.25 116 SER A O 1
ATOM 936 N N . ILE A 1 117 ? 26.026 15.305 -14.549 1.00 73.56 117 ILE A N 1
ATOM 937 C CA . ILE A 1 117 ? 26.936 14.984 -15.646 1.00 73.56 117 ILE A CA 1
ATOM 938 C C . ILE A 1 117 ? 28.226 15.742 -15.324 1.00 73.56 117 ILE A C 1
ATOM 940 O O . ILE A 1 117 ? 28.317 16.929 -15.610 1.00 73.56 117 ILE A O 1
ATOM 944 N N . GLY A 1 118 ? 29.160 15.099 -14.615 1.00 64.75 118 GLY A N 1
ATOM 945 C CA . GLY A 1 118 ? 30.446 15.723 -14.275 1.00 64.75 118 GLY A CA 1
ATOM 946 C C . GLY A 1 118 ? 31.156 15.254 -13.001 1.00 64.75 118 GLY A C 1
ATOM 947 O O . GLY A 1 118 ? 32.306 15.623 -12.815 1.00 64.75 118 GLY A O 1
ATOM 948 N N . SER A 1 119 ? 30.559 14.422 -12.134 1.00 54.34 119 SER A N 1
ATOM 949 C CA . SER A 1 119 ? 31.254 13.941 -10.919 1.00 54.34 119 SER A CA 1
ATOM 950 C C . SER A 1 119 ? 32.029 12.627 -11.111 1.00 54.34 119 SER A C 1
ATOM 952 O O . SER A 1 119 ? 32.194 11.863 -10.160 1.00 54.34 119 SER A O 1
ATOM 954 N N . LYS A 1 120 ? 32.522 12.344 -12.323 1.00 47.03 120 LYS A N 1
ATOM 955 C CA . LYS A 1 120 ? 33.709 11.491 -12.454 1.00 47.03 120 LYS A CA 1
ATOM 956 C C . LYS A 1 120 ? 34.904 12.390 -12.145 1.00 47.03 120 LYS A C 1
ATOM 958 O O . LYS A 1 120 ? 35.350 13.130 -1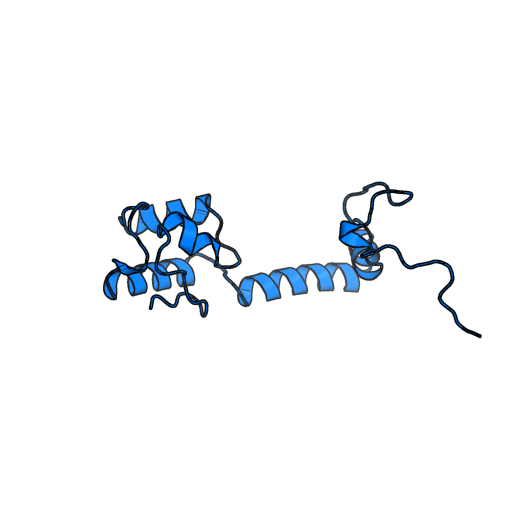3.017 1.00 47.03 120 LYS A O 1
ATOM 963 N N . ARG A 1 121 ? 35.358 12.393 -10.888 1.00 44.50 121 ARG A N 1
ATOM 964 C CA . ARG A 1 121 ? 36.677 12.946 -10.555 1.00 44.50 121 ARG A CA 1
ATOM 965 C C . ARG A 1 121 ? 37.736 12.126 -11.305 1.00 44.50 121 ARG A C 1
ATOM 967 O O . ARG A 1 121 ? 37.570 10.912 -11.427 1.00 44.50 121 ARG A O 1
ATOM 974 N N . LYS A 1 122 ? 38.738 12.824 -11.850 1.00 42.19 122 LYS A N 1
ATOM 975 C CA . LYS A 1 122 ? 40.027 12.235 -12.236 1.00 42.19 122 LYS A CA 1
ATOM 976 C C . LYS A 1 122 ? 40.616 11.461 -11.063 1.00 42.19 122 LYS A C 1
ATOM 978 O O . LYS A 1 122 ? 40.395 11.920 -9.918 1.00 42.19 122 LYS A O 1
#

Solvent-accessible surface area (backbone atoms only — not comparable to full-atom values): 7191 Å² total; per-residue (Å²): 134,57,65,47,94,88,42,78,48,56,50,90,33,32,39,34,62,32,45,40,72,42,51,79,36,44,62,68,56,28,50,51,54,30,60,75,71,72,48,69,56,75,44,36,42,67,77,58,50,73,65,57,53,49,52,50,41,48,55,44,65,76,75,43,68,44,46,69,59,41,51,49,52,54,47,50,57,49,49,55,32,38,76,73,62,36,74,55,12,52,22,57,76,68,38,42,66,63,84,79,59,67,69,91,76,82,38,45,94,51,59,45,77,82,78,73,93,73,78,76,73,131

Mean predicted aligned error: 6.04 Å

Radius of gyration: 20.51 Å; Cα contacts (8 Å, |Δi|>4): 133; chains: 1; bounding box: 60×30×46 Å